Protein AF-A0A820MFZ9-F1 (afdb_monomer_lite)

Sequence (67 aa):
MLTTAHQIDFDYPAEFFQNAQILWNDAGVQECFHRSNEYQLVDCAKYFLDTISEISKPNYVPSDQVS

InterPro domains:
  IPR001019 Guanine nucleotide binding protein, alpha subunit [PF00503] (8-65)
  IPR001019 Guanine nucleotide binding protein, alpha subunit [PS51882] (1-67)
  IPR001019 Guanine nucleotide binding protein, alpha subunit [PTHR10218] (10-65)
  IPR011025 G protein alpha subunit, helical insertion [G3DSA:1.10.400.10] (1-66)
  IPR011025 G protein alpha subunit, helical insertion [SSF47895] (5-65)

Secondary structure (DSSP, 8-state):
-------------HHHHHHHHHHHTSHHHHHHHHTGGGS---TTHHHHHHTHHHHTSTT--------

Organism: NCBI:txid433720

pLDDT: mean 80.35, std 14.24, range [38.31, 95.75]

Structure (mmCIF, N/CA/C/O backbone):
data_AF-A0A820MFZ9-F1
#
_entry.id   AF-A0A820MFZ9-F1
#
loop_
_atom_site.group_PDB
_atom_site.id
_atom_site.type_symbol
_atom_site.label_atom_id
_atom_site.label_alt_id
_atom_site.label_comp_id
_atom_site.label_asym_id
_atom_site.label_entity_id
_atom_site.label_seq_id
_atom_site.pdbx_PDB_ins_code
_atom_site.Cartn_x
_atom_site.Cartn_y
_atom_site.Cartn_z
_atom_site.occupancy
_atom_site.B_iso_or_equiv
_atom_site.auth_seq_id
_atom_site.auth_comp_id
_atom_site.auth_asym_id
_atom_site.auth_atom_id
_atom_site.pdbx_PDB_model_num
ATOM 1 N N . MET A 1 1 ? 26.420 -15.672 11.002 1.00 38.31 1 MET A N 1
ATOM 2 C CA . MET A 1 1 ? 26.296 -15.567 9.533 1.00 38.31 1 MET A CA 1
ATOM 3 C C . MET A 1 1 ? 24.811 -15.663 9.191 1.00 38.31 1 MET A C 1
ATOM 5 O O . MET A 1 1 ? 24.313 -16.760 8.993 1.00 38.31 1 MET A O 1
ATOM 9 N N . LEU A 1 2 ? 24.071 -14.552 9.270 1.00 43.19 2 LEU A N 1
ATOM 10 C CA . LEU A 1 2 ? 22.629 -14.523 8.985 1.00 43.19 2 LEU A CA 1
ATOM 11 C C . LEU A 1 2 ? 22.431 -14.236 7.493 1.00 43.19 2 LEU A C 1
ATOM 13 O O . LEU A 1 2 ? 22.278 -13.091 7.090 1.00 43.19 2 LEU A O 1
ATOM 17 N N . THR A 1 3 ? 22.492 -15.274 6.669 1.00 50.62 3 THR A N 1
ATOM 18 C CA . THR A 1 3 ? 22.215 -15.198 5.228 1.00 50.62 3 THR A CA 1
ATOM 19 C C . THR A 1 3 ? 20.989 -16.037 4.914 1.00 50.62 3 THR A C 1
ATOM 21 O O . THR A 1 3 ? 21.111 -17.146 4.406 1.00 50.62 3 THR A O 1
ATOM 24 N N . THR A 1 4 ? 19.796 -15.537 5.240 1.00 51.34 4 THR A N 1
ATOM 25 C CA . THR A 1 4 ? 18.542 -16.020 4.630 1.00 51.34 4 THR A CA 1
ATOM 26 C C . THR A 1 4 ? 17.477 -14.926 4.706 1.00 51.34 4 THR A C 1
ATOM 28 O O . THR A 1 4 ? 16.515 -15.018 5.454 1.00 51.34 4 THR A O 1
ATOM 31 N N . ALA A 1 5 ? 17.672 -13.841 3.963 1.00 53.34 5 ALA A N 1
ATOM 32 C CA . ALA A 1 5 ? 16.634 -12.838 3.758 1.00 53.34 5 ALA A CA 1
ATOM 33 C C . ALA A 1 5 ? 16.742 -12.318 2.325 1.00 53.34 5 ALA A C 1
ATOM 35 O O . ALA A 1 5 ? 17.156 -11.183 2.123 1.00 53.34 5 ALA A O 1
ATOM 36 N N . HIS A 1 6 ? 16.482 -13.159 1.314 1.00 58.91 6 HIS A N 1
ATOM 37 C CA . HIS A 1 6 ? 16.417 -12.608 -0.045 1.00 58.91 6 HIS A CA 1
ATOM 38 C C . HIS A 1 6 ? 15.579 -13.331 -1.106 1.00 58.91 6 HIS A C 1
ATOM 40 O O . HIS A 1 6 ? 15.473 -12.796 -2.195 1.00 58.91 6 HIS A O 1
ATOM 46 N N . GLN A 1 7 ? 14.950 -14.486 -0.895 1.00 59.69 7 GLN A N 1
ATOM 47 C CA . GLN A 1 7 ? 14.242 -15.105 -2.029 1.00 59.69 7 GLN A CA 1
ATOM 48 C C . GLN A 1 7 ? 12.863 -15.601 -1.646 1.00 59.69 7 GLN A C 1
ATOM 50 O O . GLN A 1 7 ? 12.682 -16.737 -1.221 1.00 59.69 7 GLN A O 1
ATOM 55 N N . ILE A 1 8 ? 11.889 -14.723 -1.851 1.00 62.19 8 ILE A N 1
ATOM 56 C CA . ILE A 1 8 ? 10.587 -15.144 -2.347 1.00 62.19 8 ILE A CA 1
ATOM 57 C C . ILE A 1 8 ? 10.424 -14.359 -3.647 1.00 62.19 8 ILE A C 1
ATOM 59 O O . ILE A 1 8 ? 10.075 -13.182 -3.605 1.00 62.19 8 ILE A O 1
ATOM 63 N N . ASP A 1 9 ? 10.774 -14.976 -4.781 1.00 70.75 9 ASP A N 1
ATOM 64 C CA . ASP A 1 9 ? 10.282 -14.526 -6.086 1.00 70.75 9 ASP A CA 1
ATOM 65 C C . ASP A 1 9 ? 8.761 -14.660 -6.015 1.00 70.75 9 ASP A C 1
ATOM 67 O O . ASP A 1 9 ? 8.193 -15.743 -6.153 1.00 70.75 9 ASP A O 1
ATOM 71 N N . PHE A 1 10 ? 8.113 -13.578 -5.605 1.00 79.19 10 PHE A N 1
ATOM 72 C CA . PHE A 1 10 ? 6.672 -13.486 -5.552 1.00 79.19 10 PHE A CA 1
ATOM 73 C C . PHE A 1 10 ? 6.236 -12.901 -6.887 1.00 79.19 10 PHE A C 1
ATOM 75 O O . PHE A 1 10 ? 6.615 -11.785 -7.216 1.00 79.19 10 PHE A O 1
ATOM 82 N N . ASP A 1 11 ? 5.439 -13.639 -7.654 1.00 81.31 11 ASP A N 1
ATOM 83 C CA . ASP A 1 11 ? 5.050 -13.251 -9.018 1.00 81.31 11 ASP A CA 1
ATOM 84 C C . ASP A 1 11 ? 4.045 -12.082 -9.079 1.00 81.31 11 ASP A C 1
ATOM 86 O O . ASP A 1 11 ? 3.564 -11.746 -10.157 1.00 81.31 11 ASP A O 1
ATOM 90 N N . TYR A 1 12 ? 3.701 -11.475 -7.932 1.00 82.50 12 TYR A N 1
ATOM 91 C CA . TYR A 1 12 ? 2.755 -10.358 -7.793 1.00 82.50 12 TYR A CA 1
ATOM 92 C C . TYR A 1 12 ? 1.532 -10.487 -8.727 1.00 82.50 12 TYR A C 1
ATOM 94 O O . TYR A 1 12 ? 1.349 -9.675 -9.638 1.00 82.50 12 TYR A O 1
ATOM 102 N N . PRO A 1 13 ? 0.675 -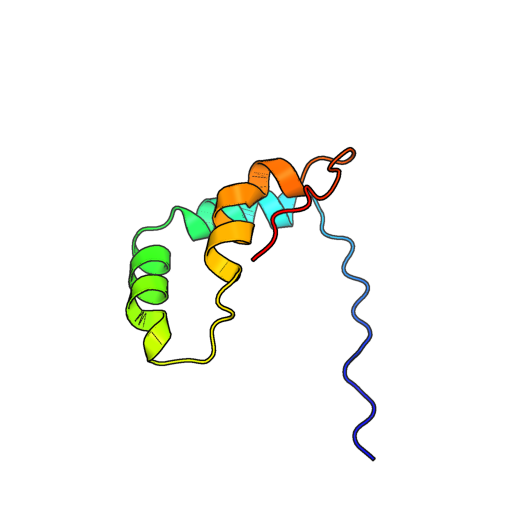11.510 -8.537 1.00 88.75 13 PRO A N 1
ATOM 103 C CA . PRO A 1 13 ? -0.489 -11.710 -9.396 1.00 88.75 13 PRO A CA 1
ATOM 104 C C . PRO A 1 13 ? -1.457 -10.523 -9.302 1.00 88.75 13 PRO A C 1
ATOM 106 O O . PRO A 1 13 ? -1.519 -9.837 -8.285 1.00 88.75 13 PRO A O 1
ATOM 109 N N . ALA A 1 14 ? -2.287 -10.310 -10.327 1.00 85.75 14 ALA A N 1
ATOM 110 C CA . ALA A 1 14 ? -3.266 -9.214 -10.336 1.00 85.75 14 ALA A CA 1
ATOM 111 C C . ALA A 1 14 ? -4.181 -9.210 -9.092 1.00 85.75 14 ALA A C 1
ATOM 113 O O . ALA A 1 14 ? -4.508 -8.150 -8.561 1.00 85.75 14 ALA A O 1
ATOM 114 N N . GLU A 1 15 ? -4.534 -10.397 -8.590 1.00 89.62 15 GLU A N 1
ATOM 115 C CA . GLU A 1 15 ? -5.327 -10.570 -7.370 1.00 89.62 15 GLU A CA 1
ATOM 116 C C . GLU A 1 15 ? -4.639 -9.978 -6.127 1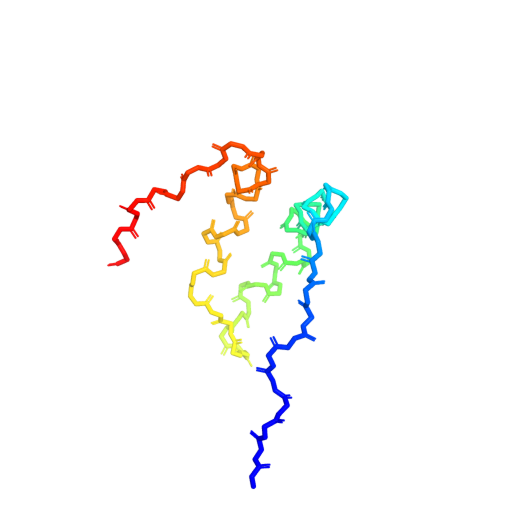.00 89.62 15 GLU A C 1
ATOM 118 O O . GLU A 1 15 ? -5.307 -9.413 -5.264 1.00 89.62 15 GLU A O 1
ATOM 123 N N . PHE A 1 16 ? -3.303 -10.031 -6.045 1.00 91.00 16 PHE A N 1
ATOM 124 C CA . PHE A 1 16 ? -2.557 -9.421 -4.943 1.00 91.00 16 PHE A CA 1
ATOM 125 C C . PHE A 1 16 ? -2.796 -7.910 -4.888 1.00 91.00 16 PHE A C 1
ATOM 127 O O . PHE A 1 16 ? -3.142 -7.380 -3.834 1.00 91.00 16 PHE A O 1
ATOM 134 N N . PHE A 1 17 ? -2.669 -7.223 -6.026 1.00 89.69 17 PHE A N 1
ATOM 135 C CA . PHE A 1 17 ? -2.887 -5.778 -6.103 1.00 89.69 17 PHE A CA 1
ATOM 136 C C . PHE A 1 17 ? -4.345 -5.400 -5.829 1.00 89.69 17 PHE A C 1
ATOM 138 O O . PHE A 1 17 ? -4.602 -4.424 -5.128 1.00 89.69 17 PHE A O 1
ATOM 145 N N . GLN A 1 18 ? -5.299 -6.194 -6.322 1.00 90.31 18 GLN A N 1
ATOM 146 C CA . GLN A 1 18 ? -6.723 -5.988 -6.045 1.00 90.31 18 GLN A CA 1
ATOM 147 C C . GLN A 1 18 ? -7.025 -6.106 -4.550 1.00 90.31 18 GLN A C 1
ATOM 149 O O . GLN A 1 18 ? -7.628 -5.203 -3.970 1.00 90.31 18 GLN A O 1
ATOM 154 N N . ASN A 1 19 ? -6.556 -7.176 -3.909 1.00 93.19 19 ASN A N 1
ATOM 155 C CA . ASN A 1 19 ? -6.750 -7.394 -2.478 1.00 93.19 19 ASN A CA 1
ATOM 156 C C . ASN A 1 19 ? -6.056 -6.309 -1.648 1.00 93.19 19 ASN A C 1
ATOM 158 O O . ASN A 1 19 ? -6.652 -5.784 -0.711 1.00 93.19 19 ASN A O 1
ATOM 162 N N . ALA A 1 20 ? -4.833 -5.920 -2.019 1.00 91.81 20 ALA A N 1
ATOM 163 C CA . ALA A 1 20 ? -4.112 -4.836 -1.361 1.00 91.81 20 ALA A CA 1
ATOM 164 C C . ALA A 1 20 ? -4.863 -3.499 -1.469 1.00 91.81 20 ALA A C 1
ATOM 166 O O . ALA A 1 20 ? -4.955 -2.777 -0.481 1.00 91.81 20 ALA A O 1
ATOM 167 N N . GLN A 1 21 ? -5.459 -3.190 -2.624 1.00 90.94 21 GLN A N 1
ATOM 168 C CA . GLN A 1 21 ? -6.254 -1.975 -2.806 1.00 90.94 21 GLN A CA 1
ATOM 169 C C . GLN A 1 21 ? -7.567 -2.006 -2.015 1.00 90.94 21 GLN A C 1
ATOM 171 O O . GLN A 1 21 ? -7.967 -0.990 -1.450 1.00 90.94 21 GLN A O 1
ATOM 176 N N . ILE A 1 22 ? -8.243 -3.157 -1.953 1.00 93.38 22 ILE A N 1
ATOM 177 C CA . ILE A 1 22 ? -9.454 -3.328 -1.138 1.00 93.38 22 ILE A CA 1
ATOM 178 C C . ILE A 1 22 ? -9.124 -3.112 0.338 1.00 93.38 22 ILE A C 1
ATOM 180 O O . ILE A 1 22 ? -9.802 -2.334 1.002 1.00 93.38 22 ILE A O 1
ATOM 184 N N . LEU A 1 23 ? -8.061 -3.756 0.827 1.00 93.88 23 LEU A N 1
ATOM 185 C CA . LEU A 1 23 ? -7.603 -3.602 2.204 1.00 93.88 23 LEU A CA 1
ATOM 186 C C . LEU A 1 23 ? -7.178 -2.165 2.489 1.00 93.88 23 LEU A C 1
ATOM 188 O O . LEU A 1 23 ? -7.550 -1.628 3.519 1.00 93.88 23 LEU A O 1
ATOM 192 N N . TRP A 1 24 ? -6.452 -1.512 1.583 1.00 93.38 24 TRP A N 1
ATOM 193 C CA . TRP A 1 24 ? -6.051 -0.121 1.781 1.00 93.38 24 TRP A CA 1
ATOM 194 C C . TRP A 1 24 ? -7.250 0.825 1.896 1.00 93.38 24 TRP A C 1
ATOM 196 O O . TRP A 1 24 ? -7.217 1.745 2.702 1.00 93.38 24 TRP A O 1
ATOM 206 N N . ASN A 1 25 ? -8.333 0.580 1.158 1.00 91.06 25 ASN A N 1
ATOM 207 C CA . ASN A 1 25 ? -9.557 1.381 1.254 1.00 91.06 25 ASN A CA 1
ATOM 208 C C . ASN A 1 25 ? -10.426 1.056 2.483 1.00 91.06 25 ASN A C 1
ATOM 210 O O . ASN A 1 25 ? -11.428 1.737 2.714 1.00 91.06 25 ASN A O 1
ATOM 214 N N . ASP A 1 26 ? -10.084 0.028 3.261 1.00 95.75 26 ASP A N 1
ATOM 215 C CA . ASP A 1 26 ? -10.813 -0.320 4.474 1.00 95.75 26 ASP A CA 1
ATOM 2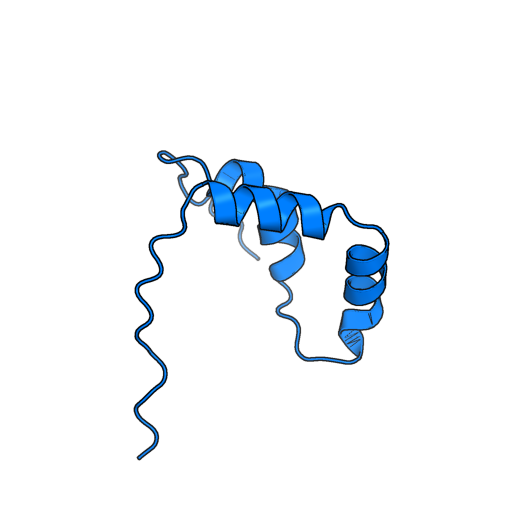16 C C . ASP A 1 26 ? -10.545 0.694 5.597 1.00 95.75 26 ASP A C 1
ATOM 218 O O . ASP A 1 26 ? -9.406 1.076 5.877 1.00 95.75 26 ASP A O 1
ATOM 222 N N . ALA A 1 27 ? -11.610 1.111 6.285 1.00 92.56 27 ALA A N 1
ATOM 223 C CA . ALA A 1 27 ? -11.518 2.103 7.352 1.00 92.56 27 ALA A CA 1
ATOM 224 C C . ALA A 1 27 ? -10.677 1.616 8.546 1.00 92.56 27 ALA A C 1
ATOM 226 O O . ALA A 1 27 ? -9.983 2.416 9.171 1.00 92.56 27 ALA A O 1
ATOM 227 N N . GLY A 1 28 ? -10.701 0.316 8.857 1.00 94.00 28 GLY A N 1
ATOM 228 C CA . GLY A 1 28 ? -9.883 -0.262 9.921 1.00 94.00 28 GLY A CA 1
ATOM 229 C C . GLY A 1 28 ? -8.398 -0.273 9.566 1.00 94.00 28 GLY A C 1
ATOM 230 O O . GLY A 1 28 ? -7.557 0.001 10.424 1.00 94.00 28 GLY A O 1
ATOM 231 N N . VAL A 1 29 ? -8.065 -0.531 8.300 1.00 92.50 29 VAL A N 1
ATOM 232 C CA . VAL A 1 29 ? -6.679 -0.472 7.807 1.00 92.50 29 VAL A CA 1
ATOM 233 C C . VAL A 1 29 ? -6.159 0.964 7.784 1.00 92.50 29 VAL A C 1
ATOM 235 O O . VAL A 1 29 ? -5.033 1.197 8.224 1.00 92.50 29 VAL A O 1
ATOM 238 N N . GLN A 1 30 ? -6.974 1.931 7.356 1.00 92.75 30 GLN A N 1
ATOM 239 C CA . GLN A 1 30 ? -6.629 3.357 7.426 1.00 92.75 30 GLN A CA 1
ATOM 240 C C . GLN A 1 3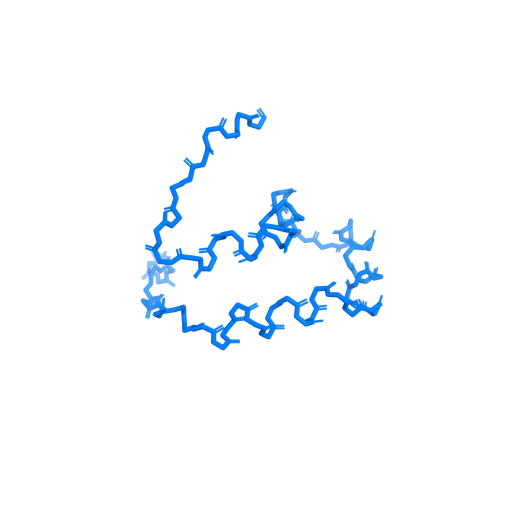0 ? -6.383 3.818 8.871 1.00 92.75 30 GLN A C 1
ATOM 242 O O . GLN A 1 30 ? -5.391 4.491 9.146 1.00 92.75 30 GLN A O 1
ATOM 247 N N . GLU A 1 31 ? -7.217 3.391 9.823 1.00 91.56 31 GLU A N 1
ATOM 248 C CA . GLU A 1 31 ? -7.021 3.695 11.248 1.00 91.56 31 GLU A CA 1
ATOM 249 C C . GLU A 1 31 ? -5.726 3.072 11.799 1.00 91.56 31 GLU A C 1
ATOM 251 O O . GLU A 1 31 ? -4.971 3.726 12.521 1.00 91.56 31 GLU A O 1
ATOM 256 N N . CYS A 1 32 ? -5.417 1.826 11.419 1.00 89.50 32 CYS A N 1
ATOM 257 C CA . CYS A 1 32 ? -4.141 1.195 11.771 1.00 89.50 32 CYS A CA 1
ATOM 258 C C . CYS A 1 32 ? -2.957 1.978 11.196 1.00 89.50 32 CYS A C 1
ATOM 260 O O . CYS A 1 32 ? -1.987 2.228 11.910 1.00 89.50 32 CYS A O 1
ATOM 262 N N . PHE A 1 33 ? -3.059 2.415 9.939 1.00 88.31 33 PHE A N 1
ATOM 263 C CA . PHE A 1 33 ? -2.044 3.237 9.291 1.00 88.31 33 PHE A CA 1
ATOM 264 C C . PHE A 1 33 ? -1.847 4.583 10.002 1.00 88.31 33 PHE A C 1
ATOM 266 O O . PHE A 1 33 ? -0.711 5.002 10.187 1.00 88.31 33 PHE A O 1
ATOM 273 N N . HIS A 1 34 ? -2.902 5.242 10.487 1.00 86.12 34 HIS A N 1
ATOM 274 C CA . HIS A 1 34 ? -2.759 6.469 11.287 1.00 86.12 34 HIS A CA 1
ATOM 275 C C . HIS A 1 34 ? -1.993 6.253 12.599 1.00 86.12 34 HIS A C 1
ATOM 277 O O . HIS A 1 34 ? -1.342 7.172 13.106 1.00 86.12 34 HIS A O 1
ATOM 283 N N . ARG A 1 35 ? -2.026 5.028 13.124 1.00 89.25 35 ARG A N 1
ATOM 284 C CA . ARG A 1 35 ? -1.268 4.588 14.300 1.00 89.25 35 ARG A CA 1
ATOM 285 C C . ARG A 1 35 ? 0.087 3.978 13.940 1.00 89.25 35 ARG A C 1
ATOM 287 O O . ARG A 1 35 ? 0.731 3.384 14.803 1.00 89.25 35 ARG A O 1
ATOM 294 N N . SER A 1 36 ? 0.569 4.169 12.709 1.00 85.06 36 SER A N 1
ATOM 295 C CA . SER A 1 36 ? 1.868 3.657 12.261 1.00 85.06 36 SER A CA 1
ATOM 296 C C . SER A 1 36 ? 3.042 4.131 13.106 1.00 85.06 36 SER A C 1
ATOM 298 O O . SER A 1 36 ? 4.059 3.458 13.134 1.00 85.06 36 SER A O 1
ATOM 300 N N . ASN A 1 37 ? 2.896 5.225 13.858 1.00 80.31 37 ASN A N 1
ATOM 301 C CA . ASN A 1 37 ? 3.891 5.687 14.831 1.00 80.31 37 ASN A CA 1
ATOM 302 C C . ASN A 1 37 ? 4.181 4.672 15.957 1.00 80.31 37 ASN A C 1
ATOM 304 O O . ASN A 1 37 ? 5.166 4.820 16.678 1.00 80.31 37 ASN A O 1
ATOM 308 N N . GLU A 1 38 ? 3.335 3.653 16.129 1.00 86.94 38 GLU A N 1
ATOM 309 C CA . GLU A 1 38 ? 3.505 2.582 17.117 1.00 86.94 38 GLU A CA 1
ATOM 310 C C . GLU A 1 38 ? 4.338 1.397 16.585 1.00 86.94 38 GLU A C 1
ATOM 312 O O . GLU A 1 38 ? 4.714 0.518 17.363 1.00 86.94 38 GLU A O 1
ATOM 317 N N . TYR A 1 39 ? 4.652 1.351 15.283 1.00 83.00 39 TYR A N 1
ATOM 318 C CA . TYR A 1 39 ? 5.418 0.268 14.656 1.00 83.00 39 TYR A CA 1
ATOM 319 C C . TYR A 1 39 ? 6.355 0.769 13.542 1.00 83.00 39 TYR A C 1
ATOM 321 O O . TYR A 1 39 ? 6.341 1.924 13.144 1.00 83.00 39 TYR A O 1
ATOM 329 N N . GLN A 1 40 ? 7.250 -0.093 13.055 1.00 78.75 40 GLN A N 1
ATOM 330 C CA . GLN A 1 40 ? 8.173 0.274 11.976 1.00 78.75 40 GLN A CA 1
ATOM 331 C C . GLN A 1 40 ? 7.449 0.180 10.628 1.00 78.75 40 GLN A C 1
ATOM 333 O O . GLN A 1 40 ? 7.437 -0.880 10.002 1.00 78.75 40 GLN A O 1
ATOM 338 N N . LEU A 1 41 ? 6.814 1.272 10.204 1.00 84.44 41 LEU A N 1
ATOM 339 C CA . LEU A 1 41 ? 6.261 1.405 8.859 1.00 84.44 41 LEU A CA 1
ATOM 340 C C . LEU A 1 41 ? 7.188 2.255 7.992 1.00 84.44 41 LEU A C 1
ATOM 342 O O . LEU A 1 41 ? 7.705 3.270 8.441 1.00 84.44 41 LEU A O 1
ATOM 346 N N . VAL A 1 42 ? 7.391 1.834 6.746 1.00 85.38 42 VAL A N 1
ATOM 347 C CA . VAL A 1 42 ? 8.217 2.582 5.797 1.00 85.38 42 VAL A CA 1
ATOM 348 C C . VAL A 1 42 ? 7.478 3.852 5.374 1.00 85.38 42 VAL A C 1
ATOM 350 O O . VAL A 1 42 ? 6.314 3.776 4.983 1.00 85.38 42 VAL A O 1
ATOM 353 N N . ASP A 1 43 ? 8.158 4.999 5.383 1.00 79.38 43 ASP A N 1
ATOM 354 C CA . ASP A 1 43 ? 7.561 6.303 5.045 1.00 79.38 43 ASP A CA 1
ATOM 355 C C . ASP A 1 43 ? 6.913 6.326 3.648 1.00 79.38 43 ASP A C 1
ATOM 357 O O . ASP A 1 43 ? 5.884 6.964 3.425 1.00 79.38 43 ASP A O 1
ATOM 361 N N . CYS A 1 44 ? 7.463 5.560 2.702 1.00 85.12 44 CYS A N 1
ATOM 362 C CA . CYS A 1 44 ? 6.936 5.448 1.343 1.00 85.12 44 CYS A CA 1
ATOM 363 C C . CYS A 1 44 ? 5.718 4.515 1.206 1.00 85.12 44 CYS A C 1
ATOM 365 O O . CYS A 1 44 ? 5.134 4.446 0.123 1.00 85.12 44 CYS A O 1
ATOM 367 N N . ALA A 1 45 ? 5.297 3.816 2.269 1.00 86.19 45 ALA A N 1
ATOM 368 C CA . ALA A 1 45 ? 4.194 2.853 2.209 1.00 86.19 45 ALA A CA 1
ATOM 369 C C . ALA A 1 45 ? 2.901 3.500 1.700 1.00 86.19 45 ALA A C 1
ATOM 371 O O . ALA A 1 45 ? 2.254 2.956 0.810 1.00 86.19 45 ALA A O 1
ATOM 372 N N . LYS A 1 46 ? 2.569 4.701 2.193 1.00 87.69 46 LYS A N 1
ATOM 373 C CA . LYS A 1 46 ? 1.380 5.439 1.748 1.00 87.69 46 LYS A CA 1
ATOM 374 C C . LYS A 1 46 ? 1.400 5.698 0.246 1.00 87.69 46 LYS A C 1
ATOM 376 O O . LYS A 1 46 ? 0.406 5.468 -0.427 1.00 87.69 46 LYS A O 1
ATOM 381 N N . TYR A 1 47 ? 2.536 6.156 -0.274 1.00 87.56 47 TYR A N 1
ATOM 382 C CA . TYR A 1 47 ? 2.680 6.477 -1.689 1.00 87.56 47 TYR A CA 1
ATOM 383 C C . TYR A 1 47 ? 2.454 5.247 -2.572 1.00 87.56 47 TYR A C 1
ATOM 385 O O . TYR A 1 47 ? 1.686 5.307 -3.532 1.00 87.56 47 TYR A O 1
ATOM 393 N N . PHE A 1 48 ? 3.074 4.117 -2.225 1.00 87.31 48 PHE A N 1
ATOM 394 C CA . PHE A 1 48 ? 2.896 2.880 -2.981 1.00 87.31 48 PHE A CA 1
ATOM 395 C C . PHE A 1 48 ? 1.465 2.352 -2.902 1.00 87.31 48 PHE A C 1
ATOM 397 O O . PHE A 1 48 ? 0.922 1.946 -3.924 1.00 87.31 48 PHE A O 1
ATOM 404 N N . LEU A 1 49 ? 0.842 2.393 -1.722 1.00 89.75 49 LEU A N 1
ATOM 405 C CA . LEU A 1 49 ? -0.532 1.925 -1.531 1.00 89.75 49 LEU A CA 1
ATOM 406 C C . LEU A 1 49 ? -1.552 2.817 -2.264 1.00 89.75 49 LEU A C 1
ATOM 408 O O . LEU A 1 49 ? -2.459 2.300 -2.918 1.00 89.75 49 LEU A O 1
ATOM 412 N N . ASP A 1 50 ? -1.351 4.138 -2.256 1.00 88.88 50 ASP A N 1
ATOM 413 C CA . ASP A 1 50 ? -2.168 5.100 -3.012 1.00 88.88 50 ASP A CA 1
ATOM 414 C C . ASP A 1 50 ? -2.008 4.935 -4.533 1.00 88.88 50 ASP A C 1
ATOM 416 O O . ASP A 1 50 ? -2.939 5.203 -5.293 1.00 88.88 50 ASP A O 1
ATOM 420 N N . THR A 1 51 ? -0.843 4.466 -4.989 1.00 88.50 51 THR A N 1
ATOM 421 C CA . THR A 1 51 ? -0.529 4.254 -6.411 1.00 88.50 51 THR A CA 1
ATOM 422 C C . THR A 1 51 ? -0.608 2.784 -6.841 1.00 88.50 51 THR A C 1
A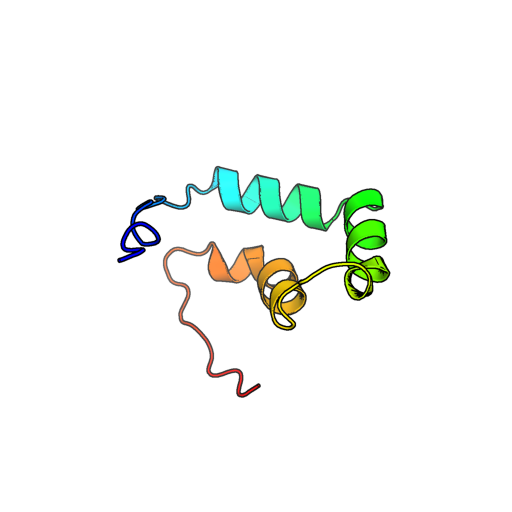TOM 424 O O . THR A 1 51 ? -0.171 2.455 -7.946 1.00 88.50 51 THR A O 1
ATOM 427 N N . ILE A 1 52 ? -1.238 1.901 -6.045 1.00 88.88 52 ILE A N 1
ATOM 428 C CA . ILE A 1 52 ? -1.395 0.463 -6.361 1.00 88.88 52 ILE A CA 1
ATOM 429 C C . ILE A 1 52 ? -1.959 0.232 -7.776 1.00 88.88 52 ILE A C 1
ATOM 431 O O . ILE A 1 52 ? -1.523 -0.663 -8.506 1.00 88.88 52 ILE A O 1
ATOM 435 N N . SER A 1 53 ? -2.922 1.050 -8.198 1.00 84.62 53 SER A N 1
ATOM 436 C CA . SER A 1 53 ? -3.540 0.940 -9.525 1.00 84.62 53 SER A CA 1
ATOM 437 C C . SER A 1 53 ? -2.591 1.282 -10.675 1.00 84.62 53 SER A C 1
ATOM 439 O O . SER A 1 53 ? -2.801 0.818 -11.792 1.00 84.62 53 SER A O 1
ATOM 441 N N . GLU A 1 54 ? -1.562 2.093 -10.425 1.00 85.88 54 GLU A N 1
ATOM 442 C CA . GLU A 1 54 ? -0.536 2.428 -11.414 1.00 85.88 54 GLU A CA 1
ATOM 443 C C . GLU A 1 54 ? 0.573 1.376 -11.429 1.00 85.88 54 GLU A C 1
ATOM 445 O O . GLU A 1 54 ? 0.923 0.898 -12.506 1.00 85.88 54 GLU A O 1
ATOM 450 N N . ILE A 1 55 ? 1.064 0.953 -10.258 1.00 85.50 55 ILE A N 1
ATOM 451 C CA . ILE A 1 55 ? 2.147 -0.044 -10.148 1.00 85.50 55 ILE A CA 1
ATOM 452 C C . ILE A 1 55 ? 1.720 -1.447 -10.599 1.00 85.50 55 ILE A C 1
ATOM 454 O O . ILE A 1 55 ? 2.561 -2.242 -11.002 1.00 85.50 55 ILE A O 1
ATOM 458 N N . SER A 1 56 ? 0.421 -1.758 -10.540 1.00 86.25 56 SER A N 1
ATOM 459 C CA . SER A 1 56 ? -0.126 -3.042 -11.002 1.00 86.25 56 SER A CA 1
ATOM 460 C C . SER A 1 56 ? -0.220 -3.148 -12.526 1.00 86.25 56 SER A C 1
ATOM 462 O O . SER A 1 56 ? -0.499 -4.228 -13.055 1.00 86.25 56 SER A O 1
ATOM 464 N N . LYS A 1 57 ? 0.004 -2.049 -13.261 1.00 84.44 57 LYS A N 1
ATOM 465 C CA . LYS A 1 57 ? -0.029 -2.064 -14.724 1.00 84.44 57 LYS A CA 1
ATOM 466 C C . LYS A 1 57 ? 1.209 -2.784 -15.272 1.00 84.44 57 LYS A C 1
ATOM 468 O O . LYS A 1 57 ? 2.327 -2.468 -14.872 1.00 84.44 57 LYS A O 1
ATOM 473 N N . PRO A 1 58 ? 1.056 -3.669 -16.272 1.00 77.25 58 PRO A N 1
ATOM 474 C CA . PRO A 1 58 ? 2.182 -4.409 -16.853 1.00 77.25 58 PRO A CA 1
ATOM 475 C C . PRO A 1 58 ? 3.198 -3.507 -17.574 1.00 77.25 58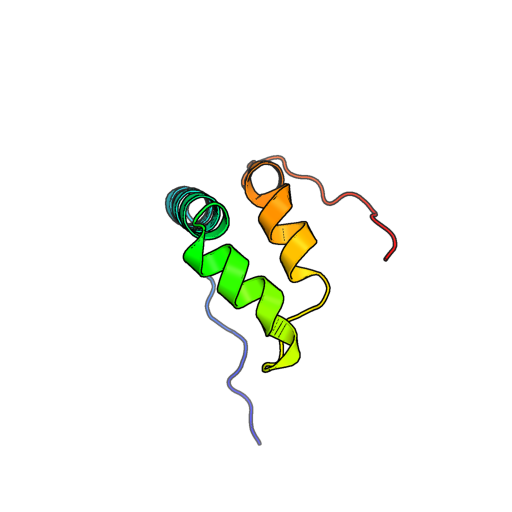 PRO A C 1
ATOM 477 O O . PRO A 1 58 ? 4.326 -3.914 -17.826 1.00 77.25 58 PRO A O 1
ATOM 480 N N . ASN A 1 59 ? 2.798 -2.286 -17.926 1.00 80.75 59 ASN A N 1
ATOM 481 C CA . ASN A 1 59 ? 3.613 -1.258 -18.569 1.00 80.75 59 ASN A CA 1
ATOM 482 C C . ASN A 1 59 ? 3.959 -0.101 -17.618 1.00 80.75 59 ASN A C 1
ATOM 484 O O . ASN A 1 59 ? 4.243 1.005 -18.083 1.00 80.75 59 ASN A O 1
ATOM 488 N N . TYR A 1 60 ? 3.883 -0.326 -16.306 1.00 78.62 60 TYR A N 1
ATOM 489 C CA . TYR A 1 60 ? 4.291 0.667 -15.326 1.00 78.62 60 TYR A CA 1
ATOM 490 C C . TYR A 1 60 ? 5.769 1.027 -15.517 1.00 78.62 60 TYR A C 1
ATOM 492 O O . TYR A 1 60 ? 6.644 0.162 -15.542 1.00 78.62 60 TYR A O 1
ATOM 500 N N . VAL A 1 61 ? 6.039 2.324 -15.642 1.00 75.69 61 VAL A N 1
ATOM 501 C CA . VAL A 1 61 ? 7.389 2.882 -15.612 1.00 75.69 61 VAL A CA 1
ATOM 502 C C . VAL A 1 61 ? 7.486 3.677 -14.316 1.00 75.69 61 VAL A C 1
ATOM 504 O O . VAL A 1 61 ? 6.700 4.613 -14.147 1.00 75.69 61 VAL A O 1
ATOM 507 N N . PRO A 1 62 ? 8.405 3.327 -13.398 1.00 76.19 62 PRO A N 1
ATOM 508 C CA . PRO A 1 62 ? 8.624 4.108 -12.194 1.00 76.19 62 PRO A CA 1
ATOM 509 C C . PRO A 1 62 ? 8.904 5.560 -12.571 1.00 76.19 62 PRO A C 1
ATOM 511 O O . PRO A 1 62 ? 9.841 5.843 -13.316 1.00 76.19 62 PRO A O 1
ATOM 514 N N . SER A 1 63 ? 8.077 6.484 -12.091 1.00 72.00 63 SER A N 1
ATOM 515 C CA . SER A 1 63 ? 8.400 7.903 -12.191 1.00 72.00 63 SER A CA 1
ATOM 516 C C . SER A 1 63 ? 9.522 8.219 -11.206 1.00 72.00 63 SER A C 1
ATOM 518 O O . SER A 1 63 ? 9.455 7.753 -10.066 1.00 72.00 63 SER A O 1
ATOM 520 N N . ASP A 1 64 ? 10.485 9.057 -11.598 1.00 65.88 64 ASP A N 1
ATOM 521 C CA . ASP A 1 64 ? 11.429 9.703 -10.677 1.00 65.88 64 ASP A CA 1
ATOM 522 C C . ASP A 1 64 ? 10.664 10.665 -9.750 1.00 65.88 64 ASP A C 1
ATOM 524 O O . ASP A 1 64 ? 10.701 11.887 -9.897 1.00 65.88 64 ASP A O 1
ATOM 528 N N . GLN A 1 65 ? 9.909 10.121 -8.797 1.00 57.56 65 GLN A N 1
ATOM 529 C CA . GLN A 1 65 ? 9.516 10.881 -7.625 1.00 57.56 65 GLN A CA 1
ATOM 530 C C . GLN A 1 65 ? 10.733 10.931 -6.712 1.00 57.56 65 GLN A C 1
ATOM 532 O O . GLN A 1 65 ? 11.018 10.003 -5.959 1.00 57.56 65 GLN A O 1
ATOM 537 N N . VAL A 1 66 ? 11.485 12.020 -6.850 1.00 46.28 66 VAL A N 1
ATOM 538 C CA . VAL A 1 66 ? 12.512 12.410 -5.889 1.00 46.28 66 VAL A CA 1
ATOM 539 C C . VAL A 1 66 ? 11.808 12.618 -4.547 1.00 46.28 66 VAL A C 1
ATOM 541 O O . VAL A 1 66 ? 10.969 13.511 -4.423 1.00 46.28 66 VAL A O 1
ATOM 544 N N . SER A 1 67 ? 12.105 11.724 -3.599 1.00 46.94 67 SER A N 1
ATOM 545 C CA . SER A 1 67 ? 11.723 11.834 -2.189 1.00 46.94 67 SER A CA 1
ATOM 546 C C . SER A 1 67 ? 12.333 13.060 -1.520 1.00 46.94 67 SER A C 1
ATOM 548 O O . SER A 1 67 ? 13.408 13.520 -1.968 1.00 46.94 67 SER A O 1
#

Foldseek 3Di:
DPPDDDDDPDVCDLVNLVVLLVLCPDPVSVVVVVVCVVDDDDPCPVVCSVCSVQVSDPPRDDDPPPD

Radius of gyration: 14.41 Å; chains: 1; bounding box: 38×28×36 Å